Protein AF-A0A5C2RN16-F1 (afdb_monomer_lite)

Sequence (58 aa):
IEHVWDELDRCVHCRNPLPRNFNELWATLQEEWYGLKDDFIAKLYHSLPDRVQALREA

Structure (mmCIF, N/CA/C/O backbone):
data_AF-A0A5C2RN16-F1
#
_entry.id   AF-A0A5C2RN16-F1
#
loop_
_atom_site.group_PDB
_atom_site.id
_atom_site.type_symbol
_atom_site.label_atom_id
_atom_site.label_alt_id
_atom_site.label_comp_id
_atom_site.label_asym_id
_atom_site.label_entity_id
_atom_site.label_seq_id
_atom_site.pdbx_PDB_ins_code
_atom_site.Cartn_x
_atom_site.Cartn_y
_atom_site.Cartn_z
_atom_site.occupancy
_atom_site.B_iso_or_equiv
_atom_site.auth_seq_id
_atom_site.auth_comp_id
_atom_site.auth_asym_id
_atom_site.auth_atom_id
_atom_site.pdbx_PDB_model_num
ATOM 1 N N . ILE A 1 1 ? -2.103 0.475 9.600 1.00 68.44 1 ILE A N 1
ATOM 2 C CA . ILE A 1 1 ? -0.810 0.012 9.055 1.00 68.44 1 ILE A CA 1
ATOM 3 C C . ILE A 1 1 ? -0.970 -1.383 8.456 1.00 68.44 1 ILE A C 1
ATOM 5 O O . ILE A 1 1 ? -0.675 -1.512 7.2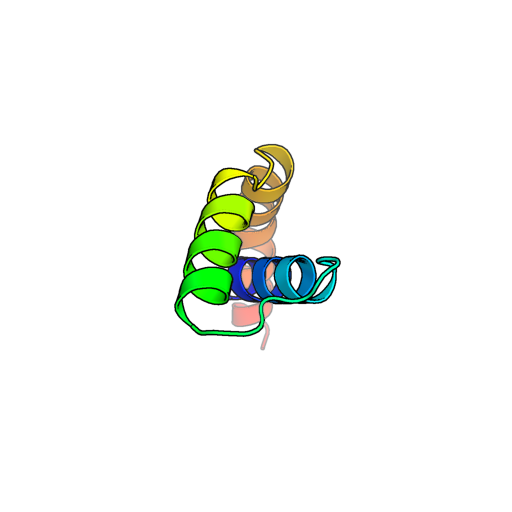87 1.00 68.44 1 ILE A O 1
ATOM 9 N N . GLU A 1 2 ? -1.531 -2.364 9.172 1.00 77.44 2 GLU A N 1
ATOM 10 C CA . GLU A 1 2 ? -1.829 -3.715 8.633 1.00 77.44 2 GLU A CA 1
ATOM 11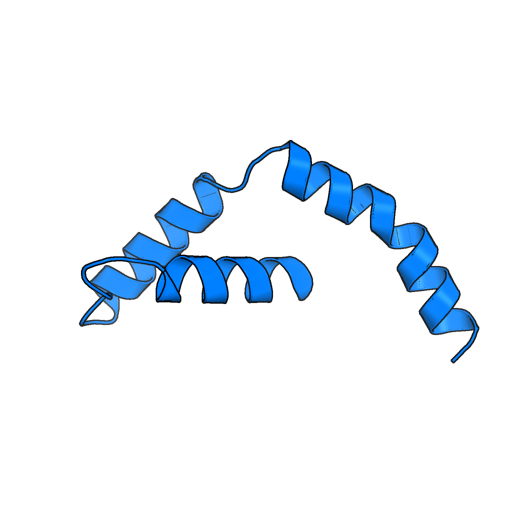 C C . GLU A 1 2 ? -2.559 -3.708 7.274 1.00 77.44 2 GLU A C 1
ATOM 13 O O . GLU A 1 2 ? -1.988 -4.152 6.292 1.00 77.44 2 GLU A O 1
ATOM 18 N N . HIS A 1 3 ? -3.702 -3.018 7.164 1.00 83.75 3 HIS A N 1
ATOM 19 C CA . HIS A 1 3 ? -4.428 -2.865 5.885 1.00 83.75 3 HIS A CA 1
ATOM 20 C C . HIS A 1 3 ? -3.628 -2.233 4.734 1.00 83.75 3 HIS A C 1
ATOM 22 O O . HIS A 1 3 ? -3.993 -2.384 3.576 1.00 83.75 3 HIS A O 1
ATOM 28 N N . VAL A 1 4 ? -2.572 -1.472 5.040 1.00 89.25 4 VAL A N 1
ATOM 29 C CA . VAL A 1 4 ? -1.681 -0.910 4.009 1.00 89.25 4 VAL A CA 1
ATOM 30 C C . VAL A 1 4 ? -0.709 -1.983 3.529 1.00 89.25 4 VAL A C 1
ATOM 32 O O . VAL A 1 4 ? -0.448 -2.067 2.336 1.00 89.25 4 VAL A O 1
ATOM 35 N N . TRP A 1 5 ? -0.200 -2.819 4.438 1.00 90.25 5 TRP A N 1
ATOM 36 C CA . TRP A 1 5 ? 0.665 -3.940 4.079 1.00 90.25 5 TRP A CA 1
ATOM 37 C C . TRP A 1 5 ? -0.065 -4.979 3.234 1.00 90.25 5 TRP A C 1
ATOM 39 O O . TRP A 1 5 ? 0.501 -5.416 2.237 1.00 90.25 5 TRP A O 1
ATOM 49 N N . ASP A 1 6 ? -1.318 -5.295 3.563 1.00 90.81 6 ASP A N 1
ATOM 50 C CA . ASP A 1 6 ? -2.134 -6.218 2.764 1.00 90.81 6 ASP A CA 1
ATOM 51 C C . ASP A 1 6 ? -2.349 -5.699 1.334 1.00 90.81 6 ASP A C 1
ATOM 53 O O . ASP A 1 6 ? -2.257 -6.451 0.363 1.00 90.81 6 ASP A O 1
ATOM 57 N N . GLU A 1 7 ? -2.596 -4.393 1.183 1.00 91.06 7 GLU A N 1
ATOM 58 C CA . GLU A 1 7 ? -2.760 -3.786 -0.140 1.00 91.06 7 GLU A CA 1
ATOM 59 C C . GLU A 1 7 ? -1.449 -3.787 -0.936 1.00 91.06 7 GLU A C 1
ATOM 61 O O . GLU A 1 7 ? -1.456 -4.090 -2.127 1.00 91.06 7 GLU A O 1
ATOM 66 N N . LEU A 1 8 ? -0.314 -3.507 -0.292 1.00 92.69 8 LEU A N 1
ATOM 67 C CA . LEU A 1 8 ? 0.993 -3.544 -0.953 1.00 92.69 8 LEU A CA 1
ATOM 68 C C . LEU A 1 8 ? 1.380 -4.955 -1.383 1.00 92.69 8 LEU A C 1
ATOM 70 O O . LEU A 1 8 ? 1.878 -5.128 -2.494 1.00 92.69 8 LEU A O 1
ATOM 74 N N . ASP A 1 9 ? 1.128 -5.958 -0.542 1.00 92.25 9 ASP A N 1
ATOM 75 C CA . ASP A 1 9 ? 1.355 -7.359 -0.891 1.00 92.25 9 ASP A CA 1
ATOM 76 C C . ASP A 1 9 ? 0.528 -7.755 -2.121 1.00 92.25 9 ASP A C 1
ATOM 78 O O . ASP A 1 9 ? 1.053 -8.328 -3.081 1.00 92.25 9 ASP A O 1
ATOM 82 N N . ARG A 1 10 ? -0.747 -7.347 -2.155 1.00 93.25 10 ARG A N 1
ATOM 83 C CA . ARG A 1 10 ? -1.629 -7.546 -3.310 1.00 93.25 10 ARG A CA 1
ATOM 84 C C . ARG A 1 10 ? -1.089 -6.861 -4.567 1.00 93.25 10 ARG A C 1
ATOM 86 O O . ARG A 1 10 ? -1.040 -7.492 -5.622 1.00 93.25 10 ARG A O 1
ATOM 93 N N . CYS A 1 11 ? -0.654 -5.605 -4.471 1.00 92.44 11 CYS A N 1
ATOM 94 C CA . CYS A 1 1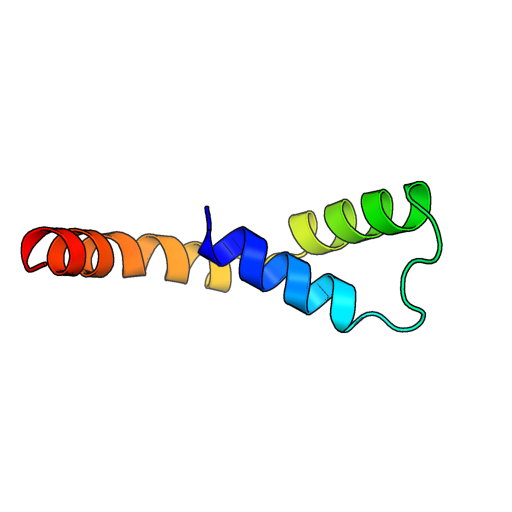1 ? -0.094 -4.862 -5.602 1.00 92.44 11 CYS A CA 1
ATOM 95 C C . CYS A 1 11 ? 1.182 -5.512 -6.155 1.00 92.44 11 CYS A C 1
ATOM 97 O O . CYS A 1 11 ? 1.318 -5.669 -7.370 1.00 92.44 11 CYS A O 1
ATOM 99 N N . VAL A 1 12 ? 2.085 -5.959 -5.276 1.00 93.12 12 VAL A N 1
ATOM 100 C CA . VAL A 1 12 ? 3.312 -6.674 -5.660 1.00 93.12 12 VAL A CA 1
ATOM 101 C C . VAL A 1 12 ? 2.972 -7.973 -6.399 1.00 93.12 12 VAL A C 1
ATOM 103 O O . VAL A 1 12 ? 3.558 -8.246 -7.447 1.00 93.12 12 VAL A O 1
ATOM 106 N N . HIS A 1 13 ? 1.995 -8.746 -5.915 1.00 93.75 13 HIS A N 1
ATOM 107 C CA . HIS A 1 13 ? 1.552 -9.986 -6.566 1.00 93.75 13 HIS A CA 1
ATOM 108 C C . HIS A 1 13 ? 0.808 -9.759 -7.890 1.00 93.75 13 HIS A C 1
ATOM 110 O O . HIS A 1 13 ? 0.790 -10.644 -8.747 1.00 93.75 13 HIS A O 1
ATOM 116 N N . CYS A 1 14 ? 0.204 -8.587 -8.088 1.00 93.75 14 CYS A N 1
ATOM 117 C CA . CYS A 1 14 ? -0.433 -8.219 -9.351 1.00 93.75 14 CYS A CA 1
ATOM 118 C C . CYS A 1 14 ? 0.562 -7.751 -10.427 1.00 93.75 14 CYS A C 1
ATOM 120 O O . CYS A 1 14 ? 0.158 -7.574 -11.580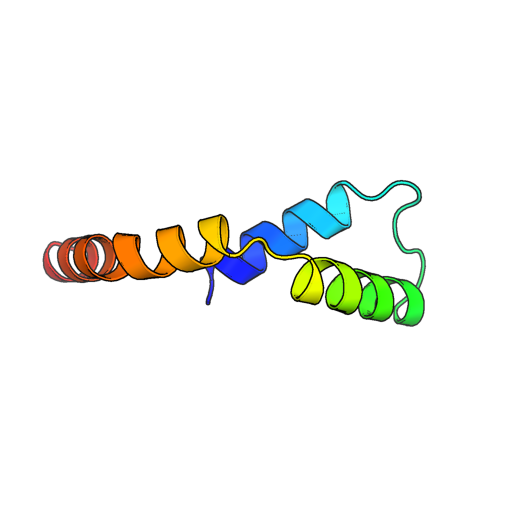 1.00 93.75 14 CYS A O 1
ATOM 122 N N . ARG A 1 15 ? 1.845 -7.551 -10.095 1.00 91.62 15 ARG A N 1
ATOM 123 C CA . ARG A 1 15 ? 2.850 -7.128 -11.075 1.00 91.62 15 ARG A CA 1
ATOM 124 C C . ARG A 1 15 ? 3.149 -8.210 -12.104 1.00 91.62 15 ARG A C 1
ATOM 126 O O . ARG A 1 15 ? 3.277 -9.392 -11.795 1.00 91.62 15 ARG A O 1
ATOM 133 N N . ASN A 1 16 ? 3.339 -7.770 -13.346 1.00 90.75 16 ASN A N 1
ATOM 134 C CA . ASN A 1 16 ? 3.800 -8.618 -14.435 1.00 90.75 16 ASN A CA 1
ATOM 135 C C . ASN A 1 16 ? 4.897 -7.895 -15.243 1.00 90.75 16 ASN A C 1
ATOM 137 O O . ASN A 1 16 ? 4.588 -6.905 -15.909 1.00 90.75 16 ASN A O 1
ATOM 141 N N . PRO A 1 17 ? 6.156 -8.373 -15.219 1.00 90.19 17 PRO A N 1
ATOM 142 C CA . PRO A 1 17 ? 6.630 -9.564 -14.511 1.00 90.19 17 PRO A CA 1
ATOM 143 C C . PRO A 1 17 ? 6.682 -9.368 -12.989 1.00 90.19 17 PRO A C 1
ATOM 145 O O . PRO A 1 17 ? 6.864 -8.254 -12.502 1.00 90.19 17 PRO A O 1
ATOM 148 N N . LEU A 1 18 ? 6.568 -10.470 -12.246 1.00 94.38 18 LEU A N 1
ATOM 149 C CA . LEU A 1 18 ? 6.841 -10.475 -10.809 1.00 94.38 18 LEU A CA 1
ATOM 150 C C . LEU A 1 18 ? 8.318 -10.132 -10.544 1.00 94.38 18 LEU A C 1
ATOM 152 O O . LEU A 1 18 ? 9.179 -10.568 -11.324 1.00 94.38 18 LEU A O 1
ATOM 156 N N . PRO A 1 19 ? 8.624 -9.406 -9.452 1.00 94.62 19 PRO A N 1
ATOM 157 C CA . PRO A 1 19 ? 9.998 -9.121 -9.058 1.00 94.62 19 PRO A CA 1
ATOM 158 C C . PRO A 1 19 ? 10.753 -10.422 -8.769 1.00 94.62 19 PRO A C 1
ATOM 160 O O . PRO A 1 19 ? 10.256 -11.313 -8.080 1.00 9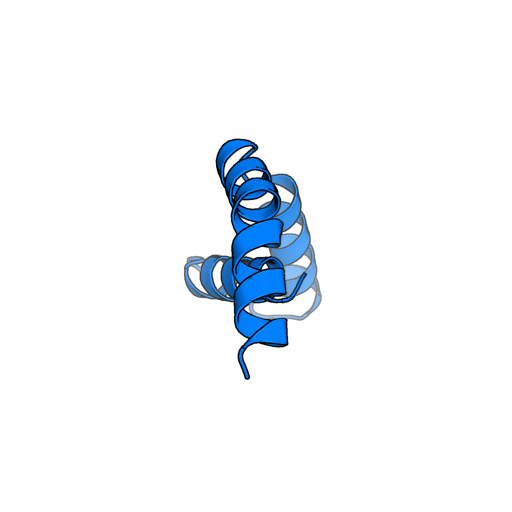4.62 19 PRO A O 1
ATOM 163 N N . ARG A 1 20 ? 11.966 -10.546 -9.310 1.00 95.06 20 ARG A N 1
ATOM 164 C CA . ARG A 1 20 ? 12.744 -11.799 -9.306 1.00 95.06 20 ARG A CA 1
ATOM 165 C C . ARG A 1 20 ? 13.891 -11.799 -8.308 1.00 95.06 20 ARG A C 1
ATOM 167 O O . ARG A 1 20 ? 14.527 -12.828 -8.093 1.00 95.06 20 ARG A O 1
ATOM 174 N N . ASN A 1 21 ? 14.191 -10.644 -7.731 1.00 95.81 21 ASN A N 1
ATOM 175 C CA . ASN A 1 21 ? 15.237 -10.469 -6.736 1.00 95.81 21 ASN A CA 1
ATOM 176 C C . ASN A 1 21 ? 14.843 -9.382 -5.731 1.00 95.81 21 ASN A C 1
ATOM 178 O O . ASN A 1 21 ? 13.892 -8.630 -5.938 1.00 95.81 21 ASN A O 1
ATOM 182 N N . PHE A 1 22 ? 15.599 -9.296 -4.639 1.00 96.62 22 PHE A N 1
ATOM 183 C CA . PHE A 1 22 ? 15.325 -8.347 -3.562 1.00 96.62 22 PHE A CA 1
ATOM 184 C C . PHE A 1 22 ? 15.370 -6.883 -4.007 1.00 96.62 22 PHE A C 1
ATOM 186 O O . PHE A 1 22 ? 14.587 -6.088 -3.501 1.00 96.62 22 PHE A O 1
ATOM 193 N N . ASN A 1 23 ? 16.231 -6.523 -4.963 1.00 97.12 23 ASN A N 1
ATOM 194 C CA . ASN A 1 23 ? 16.314 -5.143 -5.445 1.00 97.12 23 ASN A CA 1
ATOM 195 C C . ASN A 1 23 ? 15.067 -4.764 -6.254 1.00 97.12 23 ASN A C 1
ATOM 197 O O . ASN A 1 23 ? 14.510 -3.691 -6.051 1.00 97.12 23 ASN A O 1
ATOM 201 N N . GLU A 1 24 ? 14.596 -5.659 -7.126 1.00 95.31 24 GLU A N 1
ATOM 202 C CA . GLU A 1 24 ? 13.348 -5.483 -7.879 1.00 95.31 24 GLU A CA 1
ATOM 203 C C . GLU A 1 24 ? 12.125 -5.463 -6.960 1.00 95.31 24 GLU A C 1
ATOM 205 O O . GLU A 1 24 ? 11.211 -4.666 -7.174 1.00 95.31 24 GLU A O 1
ATOM 210 N N . LEU A 1 25 ? 12.112 -6.308 -5.925 1.00 95.62 25 LEU A N 1
ATOM 211 C CA . LEU A 1 25 ? 11.054 -6.314 -4.917 1.00 95.62 25 LEU A CA 1
ATOM 212 C C . LEU A 1 25 ? 11.031 -4.991 -4.150 1.00 95.62 25 LEU A C 1
ATOM 214 O O . LEU A 1 25 ? 9.971 -4.393 -3.996 1.00 95.62 25 LEU A O 1
ATOM 218 N N . TRP A 1 26 ? 12.195 -4.514 -3.705 1.00 95.56 26 TRP A N 1
ATOM 219 C CA . TRP A 1 26 ? 12.311 -3.250 -2.989 1.00 95.56 26 TRP A CA 1
ATOM 220 C C . TRP A 1 26 ? 11.862 -2.065 -3.849 1.00 95.56 26 TRP A C 1
ATOM 222 O O . TRP A 1 26 ? 11.033 -1.275 -3.407 1.00 95.56 26 TRP A O 1
ATOM 232 N N . ALA A 1 27 ? 12.330 -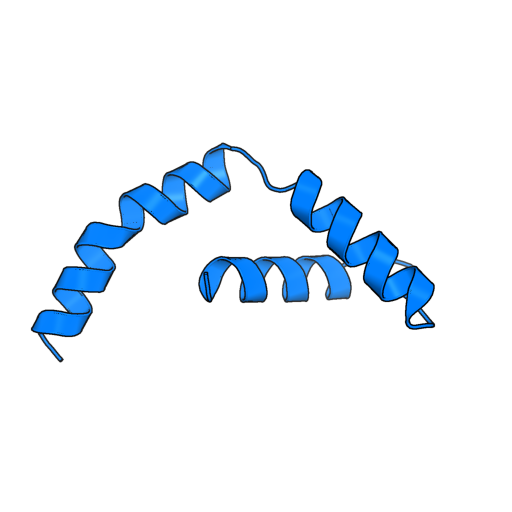1.986 -5.098 1.00 95.19 27 ALA A N 1
ATOM 233 C CA . ALA A 1 27 ? 11.906 -0.950 -6.036 1.00 95.19 27 ALA A CA 1
ATOM 234 C C . ALA A 1 27 ? 10.389 -0.998 -6.287 1.00 95.19 27 ALA A C 1
ATOM 236 O O . ALA A 1 27 ? 9.715 0.027 -6.220 1.00 95.19 27 ALA A O 1
ATOM 237 N N . THR A 1 28 ? 9.839 -2.199 -6.484 1.00 95.31 28 THR A N 1
ATOM 238 C CA . THR A 1 28 ? 8.396 -2.408 -6.659 1.00 95.31 28 THR A CA 1
ATOM 239 C C . THR A 1 28 ? 7.608 -1.924 -5.446 1.00 95.31 28 THR A C 1
ATOM 241 O O . THR A 1 28 ? 6.650 -1.178 -5.603 1.00 95.31 28 THR A O 1
ATOM 244 N N . LEU A 1 29 ? 8.026 -2.287 -4.232 1.00 94.88 29 LEU A N 1
ATOM 245 C CA . LEU A 1 29 ? 7.367 -1.842 -3.005 1.00 94.88 29 LEU A CA 1
ATOM 246 C C . LEU A 1 29 ? 7.379 -0.319 -2.870 1.00 94.88 29 LEU A C 1
ATOM 248 O O . LEU A 1 29 ? 6.370 0.259 -2.476 1.00 94.88 29 LEU A O 1
ATOM 252 N N . GLN A 1 30 ? 8.492 0.336 -3.209 1.00 95.62 30 GLN A N 1
ATOM 253 C CA . GLN A 1 30 ? 8.573 1.795 -3.192 1.00 95.62 30 GLN A CA 1
ATOM 254 C C . GLN A 1 30 ? 7.607 2.419 -4.204 1.00 95.62 30 GLN A C 1
ATOM 256 O O . GLN A 1 30 ? 6.871 3.338 -3.855 1.00 95.62 30 GLN A O 1
ATOM 261 N N . GLU A 1 31 ? 7.575 1.915 -5.436 1.00 94.75 31 GLU A N 1
ATOM 262 C CA . GLU A 1 31 ? 6.668 2.403 -6.478 1.00 94.75 31 GLU A CA 1
ATOM 263 C C . GLU A 1 31 ? 5.196 2.250 -6.082 1.00 94.75 31 GLU A C 1
ATOM 265 O O . GLU A 1 31 ? 4.441 3.217 -6.171 1.00 94.75 31 GLU A O 1
ATOM 270 N N . GLU A 1 32 ? 4.793 1.075 -5.591 1.00 94.19 32 GLU A N 1
ATOM 271 C CA . GLU A 1 32 ? 3.418 0.840 -5.133 1.00 94.19 32 GLU A CA 1
ATOM 272 C C . GLU A 1 32 ? 3.078 1.697 -3.905 1.00 94.19 32 GLU A C 1
ATOM 274 O O . GLU A 1 32 ? 1.986 2.258 -3.833 1.00 94.19 32 GLU A O 1
ATOM 279 N N . TRP A 1 33 ? 4.023 1.880 -2.972 1.00 93.50 33 TRP A N 1
ATOM 280 C CA . TRP A 1 33 ? 3.854 2.746 -1.801 1.00 93.50 33 TRP A CA 1
ATOM 281 C C . TRP A 1 33 ? 3.579 4.199 -2.191 1.00 93.50 33 TRP A C 1
ATOM 283 O O . TRP A 1 33 ? 2.639 4.811 -1.684 1.00 93.50 33 TRP A O 1
ATOM 293 N N . TYR A 1 34 ? 4.375 4.756 -3.106 1.00 93.44 34 TYR A N 1
ATOM 294 C CA . TYR A 1 34 ? 4.167 6.117 -3.605 1.00 93.44 34 TYR A CA 1
ATOM 295 C C . TYR A 1 34 ? 2.959 6.233 -4.546 1.00 93.44 34 TYR A C 1
ATOM 297 O O . TYR A 1 34 ? 2.448 7.334 -4.740 1.00 93.44 34 TYR A O 1
ATOM 305 N N . GLY A 1 35 ? 2.497 5.119 -5.117 1.00 92.06 35 GLY A N 1
ATOM 306 C CA . GLY A 1 35 ? 1.312 5.040 -5.970 1.00 92.06 35 GLY A CA 1
ATOM 307 C C . GLY A 1 35 ? -0.014 4.880 -5.219 1.00 92.06 35 GLY A C 1
ATOM 308 O O . GLY A 1 35 ? -1.073 4.899 -5.856 1.00 92.06 35 GLY A O 1
ATOM 309 N N . LEU A 1 36 ? 0.009 4.723 -3.890 1.00 90.94 36 LEU A N 1
ATOM 310 C CA . LEU A 1 36 ? -1.209 4.622 -3.086 1.00 90.94 36 LEU A CA 1
ATOM 311 C C . LEU A 1 36 ? -2.072 5.877 -3.267 1.00 90.94 36 LEU A C 1
ATOM 313 O O . LEU A 1 36 ? -1.638 7.001 -3.033 1.00 90.94 36 LEU A O 1
ATOM 317 N N . LYS A 1 37 ? -3.325 5.674 -3.681 1.00 89.19 37 LYS A N 1
ATOM 318 C CA . LYS A 1 37 ? -4.262 6.770 -3.953 1.00 89.19 37 LYS A CA 1
ATOM 319 C C . LYS A 1 37 ? -4.704 7.449 -2.661 1.00 89.19 37 LYS A C 1
ATOM 321 O O . LYS A 1 37 ? -5.043 6.766 -1.694 1.00 89.19 37 LYS A O 1
ATOM 326 N N . ASP A 1 38 ? -4.852 8.770 -2.699 1.00 89.19 38 ASP A N 1
ATOM 327 C CA . ASP A 1 38 ? -5.374 9.556 -1.572 1.00 89.19 38 ASP A CA 1
ATOM 328 C C . ASP A 1 38 ? -6.724 9.028 -1.067 1.00 89.19 38 ASP A C 1
ATOM 330 O O . ASP A 1 38 ? -6.938 8.929 0.138 1.00 89.19 38 ASP A O 1
ATOM 334 N N . ASP A 1 39 ? -7.602 8.576 -1.968 1.00 91.25 39 ASP A N 1
ATOM 335 C CA . ASP A 1 39 ? -8.891 7.972 -1.606 1.00 91.25 39 ASP A CA 1
ATOM 336 C C . ASP A 1 39 ? -8.742 6.700 -0.759 1.00 91.25 39 ASP A C 1
ATOM 338 O O . ASP A 1 39 ? -9.560 6.431 0.124 1.00 91.25 39 ASP A O 1
ATOM 342 N N . PHE A 1 40 ? -7.716 5.887 -1.029 1.00 89.81 40 PHE A N 1
ATOM 343 C CA . PHE A 1 40 ? -7.424 4.698 -0.231 1.00 89.81 40 PHE A CA 1
ATOM 344 C C . PHE A 1 40 ? -6.957 5.104 1.169 1.00 89.81 40 PHE A C 1
ATOM 346 O O . PHE A 1 40 ? -7.467 4.590 2.166 1.00 89.81 40 PHE A O 1
ATOM 353 N N . ILE A 1 41 ? -6.065 6.093 1.251 1.00 89.56 41 ILE A N 1
ATOM 354 C CA . ILE A 1 41 ? -5.590 6.643 2.523 1.00 89.56 41 ILE A CA 1
ATOM 355 C C . ILE A 1 41 ? -6.749 7.256 3.324 1.00 89.56 41 ILE A C 1
ATOM 357 O O . ILE A 1 41 ? -6.903 6.959 4.509 1.00 89.56 41 ILE A O 1
ATOM 361 N N . ALA A 1 42 ? -7.628 8.030 2.688 1.00 91.56 42 ALA A N 1
ATOM 362 C CA . ALA A 1 42 ? -8.808 8.610 3.323 1.00 91.56 42 ALA A CA 1
ATOM 363 C C . ALA A 1 42 ? -9.748 7.530 3.883 1.00 91.56 42 ALA A C 1
ATOM 365 O O . ALA A 1 42 ? -10.171 7.618 5.037 1.00 91.56 42 ALA A O 1
ATOM 366 N N . LYS A 1 43 ? -10.025 6.465 3.116 1.00 90.81 43 LYS A N 1
ATOM 367 C CA . LYS A 1 43 ? -10.825 5.320 3.591 1.00 90.81 43 LYS A CA 1
ATOM 368 C C . LYS A 1 43 ? -10.214 4.660 4.822 1.00 90.81 43 LYS A C 1
ATOM 370 O O . LYS A 1 43 ? -10.948 4.313 5.746 1.00 90.81 43 LYS A O 1
ATOM 375 N N . LEU A 1 44 ? -8.887 4.523 4.868 1.00 89.19 44 LEU A N 1
ATOM 376 C CA . LEU A 1 44 ? -8.209 3.989 6.046 1.00 89.19 44 LEU A CA 1
ATOM 377 C C . LEU A 1 44 ? -8.483 4.850 7.277 1.00 89.19 44 LEU A C 1
ATOM 379 O O . LEU A 1 44 ? -8.897 4.296 8.293 1.00 89.19 44 LEU A O 1
ATOM 383 N N . TYR A 1 45 ? -8.326 6.173 7.177 1.00 90.38 45 TYR A N 1
ATOM 384 C CA . TYR A 1 45 ? -8.634 7.090 8.279 1.00 90.38 45 TYR A CA 1
ATOM 385 C C . TYR A 1 45 ? -10.104 7.024 8.696 1.00 90.38 45 TYR A C 1
ATOM 387 O O . TYR A 1 45 ? -10.393 6.913 9.886 1.00 90.38 45 TYR A O 1
ATOM 395 N N . HIS A 1 46 ? -11.029 7.026 7.734 1.00 92.69 46 HIS A N 1
ATOM 396 C CA . HIS A 1 46 ? -12.463 6.940 8.014 1.00 92.69 46 HIS A CA 1
ATOM 397 C C . HIS A 1 46 ? -12.872 5.625 8.679 1.00 92.69 46 HIS A C 1
ATOM 399 O O . HIS A 1 46 ? -13.797 5.632 9.479 1.00 92.69 46 HIS A O 1
ATOM 405 N N . SER A 1 47 ? -12.169 4.524 8.404 1.00 90.12 47 SER A N 1
ATOM 406 C CA . SER A 1 47 ? -12.430 3.225 9.038 1.00 90.12 47 SER A CA 1
ATOM 407 C C . SER A 1 47 ? -11.879 3.098 10.465 1.00 90.12 47 SER A C 1
ATOM 409 O O . SER A 1 47 ? -12.210 2.144 11.166 1.00 90.12 47 SER A O 1
ATOM 411 N N . LEU A 1 48 ? -11.007 4.012 10.919 1.00 90.81 48 LEU A N 1
ATOM 412 C CA . LEU A 1 48 ? -10.367 3.896 12.237 1.00 90.81 48 LEU A CA 1
ATOM 413 C C . LEU A 1 48 ? -11.366 3.877 13.406 1.00 90.81 48 LEU A C 1
ATOM 415 O O . LEU A 1 48 ? -11.188 3.021 14.274 1.00 90.81 48 LEU A O 1
ATOM 419 N N . PRO A 1 49 ? -12.397 4.747 13.462 1.00 93.44 49 PRO A N 1
ATOM 420 C CA . PRO A 1 49 ? -13.378 4.718 14.544 1.00 93.44 49 PRO A CA 1
ATOM 421 C C . PRO A 1 49 ? -14.104 3.374 14.639 1.00 93.44 49 PRO A C 1
ATOM 423 O O . PRO A 1 49 ? -14.183 2.810 15.728 1.00 93.44 49 PRO A O 1
ATOM 426 N N . ASP A 1 50 ? -14.546 2.823 13.507 1.00 92.31 50 ASP A N 1
ATOM 427 C CA . ASP A 1 50 ? -15.250 1.536 13.458 1.00 92.31 50 ASP A CA 1
ATOM 428 C C . ASP A 1 50 ? -14.351 0.391 13.932 1.00 92.31 50 ASP A C 1
ATOM 430 O O . ASP A 1 50 ? -14.781 -0.482 14.681 1.00 92.31 50 ASP A O 1
ATOM 434 N N . ARG A 1 51 ? -13.065 0.418 13.562 1.00 89.19 51 ARG A N 1
ATOM 435 C CA . ARG A 1 51 ? -12.080 -0.569 14.028 1.00 89.19 51 ARG A CA 1
ATOM 436 C C . ARG A 1 51 ? -11.820 -0.468 15.527 1.00 89.19 51 ARG A C 1
ATOM 438 O O . ARG A 1 51 ? -11.673 -1.493 16.187 1.00 89.19 51 ARG A O 1
ATOM 445 N N . VAL A 1 52 ? -11.751 0.750 16.064 1.00 91.19 52 VAL A N 1
ATOM 446 C CA . VAL A 1 52 ? -11.618 0.967 17.512 1.00 91.19 52 VAL A CA 1
ATOM 447 C C . VAL A 1 52 ? -12.866 0.465 18.230 1.00 91.19 52 VAL A C 1
ATOM 449 O O . VAL A 1 52 ? -12.745 -0.167 19.274 1.00 91.19 52 VAL A O 1
ATOM 452 N N . GLN A 1 53 ? -14.052 0.704 17.673 1.00 93.75 53 GLN A N 1
ATOM 453 C CA . GLN A 1 53 ? -15.294 0.206 18.247 1.00 93.75 53 GLN A CA 1
ATOM 454 C C . GLN A 1 53 ? -15.349 -1.325 18.229 1.00 93.75 53 GLN A C 1
ATOM 456 O O . GLN A 1 53 ? -15.595 -1.921 19.272 1.00 93.75 53 GLN A O 1
ATOM 461 N N . ALA A 1 54 ? -15.020 -1.960 17.102 1.00 92.12 54 ALA A N 1
ATOM 462 C CA . ALA A 1 54 ? -14.945 -3.416 16.999 1.00 92.12 54 ALA A CA 1
ATOM 463 C C . ALA A 1 54 ? -13.963 -4.021 18.016 1.00 92.12 54 ALA A C 1
ATOM 465 O O . ALA A 1 54 ? -14.263 -5.037 18.631 1.00 92.12 54 ALA A O 1
ATOM 466 N N . LEU A 1 55 ? -12.816 -3.371 18.249 1.00 91.75 55 LEU A N 1
ATOM 467 C CA . LEU A 1 55 ? -11.863 -3.796 19.278 1.00 91.75 55 LEU A CA 1
ATOM 468 C C . LEU A 1 55 ? -12.431 -3.668 20.698 1.00 91.75 55 LEU A C 1
ATOM 470 O O . LEU A 1 55 ? -12.093 -4.468 21.560 1.00 91.75 55 LEU A O 1
ATOM 474 N N . ARG A 1 56 ? -13.259 -2.653 20.961 1.00 92.00 56 ARG A N 1
ATOM 475 C CA . ARG A 1 56 ? -13.899 -2.464 22.272 1.00 92.00 56 ARG A CA 1
ATOM 476 C C . ARG A 1 56 ? -15.013 -3.473 22.547 1.00 92.00 56 ARG A C 1
ATOM 478 O O . ARG A 1 56 ? -15.337 -3.678 23.712 1.00 92.00 56 ARG A O 1
ATOM 485 N N . GLU A 1 57 ? -15.632 -4.013 21.503 1.00 92.50 57 GLU A N 1
ATOM 486 C CA . GLU A 1 57 ? -16.741 -4.974 21.584 1.00 92.50 57 GLU A CA 1
ATOM 487 C C . GLU A 1 57 ? -16.283 -6.445 21.567 1.00 92.50 57 GLU A C 1
ATOM 489 O O . GLU A 1 57 ? -17.109 -7.330 21.792 1.00 92.50 57 GLU A O 1
ATOM 494 N N . ALA A 1 58 ? -14.996 -6.696 21.306 1.00 82.88 58 ALA A N 1
ATOM 495 C CA . ALA A 1 58 ? -14.361 -8.017 21.298 1.00 82.88 58 ALA A CA 1
ATOM 496 C C . ALA A 1 58 ? -13.902 -8.457 22.698 1.00 82.88 58 ALA A C 1
ATOM 498 O O . ALA A 1 58 ? -14.001 -9.675 22.977 1.00 82.88 58 ALA A O 1
#

Organism: NCBI:txid1328759

Secondary structure (DSSP, 8-state):
-HHHHHHHHHHHHT-SSPP-SHHHHHHHHHHHHHT--HHHHHHHHHHHHHHHHHHHH-

Foldseek 3Di:
DVVVVVVLVVQQVPDVPRQDDPVSNVVSSVVVVVVDDPVNVVVVVVCVVVVVVVVVVD

Radius of gyration: 14.47 Å; chains: 1; bounding box: 33×21×37 Å

pLDDT: mean 91.56, std 4.5, range [68.44, 97.12]

InterPro domains:
  IPR036397 Ribonuclease H superfamily [G3DSA:3.30.420.10] (1-58)